Protein AF-A0A8J5N9X8-F1 (afdb_monomer_lite)

Foldseek 3Di:
DVVVVVVVVVVVVCVVVPDPPDDPWDWPDKDWDAQDPQGWIKIWTATPQGKTKIKIWGQDPVRHIDMDIDIWGADPVRDID

Structure (mmCIF, N/CA/C/O backbone):
data_AF-A0A8J5N9X8-F1
#
_entry.id   AF-A0A8J5N9X8-F1
#
loop_
_atom_site.group_PDB
_atom_site.id
_atom_site.type_symbol
_atom_site.label_atom_id
_atom_site.label_alt_id
_atom_site.label_comp_id
_atom_site.label_asym_id
_atom_site.label_entity_id
_atom_site.label_seq_id
_atom_site.pdbx_PDB_ins_code
_atom_site.Cartn_x
_atom_site.Cartn_y
_atom_site.Cartn_z
_atom_site.occupancy
_atom_site.B_iso_or_equiv
_atom_site.auth_seq_id
_atom_site.auth_comp_id
_atom_site.auth_asym_id
_atom_site.auth_atom_id
_atom_site.pdbx_PDB_model_num
ATOM 1 N N . MET A 1 1 ? -16.389 -2.293 51.101 1.00 63.66 1 MET A N 1
ATOM 2 C CA . MET A 1 1 ? -17.440 -2.558 50.088 1.00 63.66 1 MET A CA 1
ATOM 3 C C . MET A 1 1 ? -17.613 -1.370 49.147 1.00 63.66 1 MET A C 1
ATOM 5 O O . MET A 1 1 ? -17.276 -1.508 47.984 1.00 63.66 1 MET A O 1
ATOM 9 N N . LYS A 1 2 ? -18.024 -0.184 49.629 1.00 73.31 2 LYS A N 1
ATOM 10 C CA . LYS A 1 2 ? -18.185 1.020 48.780 1.00 73.31 2 LYS A CA 1
ATOM 11 C C . LYS A 1 2 ? -16.914 1.439 48.025 1.00 73.31 2 LYS A C 1
ATOM 13 O O . LYS A 1 2 ? -16.984 1.776 46.855 1.00 73.31 2 LYS A O 1
ATOM 18 N N . THR A 1 3 ? -15.753 1.361 48.672 1.00 90.06 3 THR A N 1
ATOM 19 C CA . THR A 1 3 ? -14.454 1.697 48.065 1.00 90.06 3 THR A CA 1
ATOM 20 C C . THR A 1 3 ? -14.092 0.793 46.887 1.00 90.06 3 THR A C 1
ATOM 22 O O . THR A 1 3 ? -13.630 1.280 45.863 1.00 90.06 3 THR A O 1
ATOM 25 N N . ALA A 1 4 ? -14.361 -0.509 47.001 1.00 88.25 4 ALA A N 1
ATOM 26 C CA . ALA A 1 4 ? -14.130 -1.471 45.926 1.00 88.25 4 ALA A CA 1
ATOM 27 C C . ALA A 1 4 ? -15.026 -1.192 44.709 1.00 88.25 4 ALA A C 1
ATOM 29 O O . ALA A 1 4 ? -14.566 -1.272 43.577 1.00 88.25 4 ALA A O 1
ATOM 30 N N . VAL A 1 5 ? -16.282 -0.797 44.945 1.00 90.31 5 VAL A N 1
ATOM 31 C CA . VAL A 1 5 ? -17.214 -0.419 43.872 1.00 90.31 5 VAL A CA 1
ATOM 32 C C . VAL A 1 5 ? -16.733 0.841 43.149 1.00 90.31 5 VAL A C 1
ATOM 34 O O . VAL A 1 5 ? -16.728 0.871 41.924 1.00 90.31 5 VAL A O 1
ATOM 37 N N . ILE A 1 6 ? -16.269 1.854 43.885 1.00 93.31 6 ILE A N 1
ATOM 38 C CA . ILE A 1 6 ? -15.736 3.089 43.288 1.00 93.31 6 ILE A CA 1
ATOM 39 C C . ILE A 1 6 ? -14.506 2.787 42.424 1.00 93.31 6 ILE A C 1
ATOM 41 O O . ILE A 1 6 ? -14.428 3.250 41.290 1.00 93.31 6 ILE A O 1
ATOM 45 N N . LEU A 1 7 ? -13.576 1.968 42.924 1.00 92.00 7 LEU A N 1
ATOM 46 C CA . LEU A 1 7 ? -12.388 1.570 42.166 1.00 92.00 7 LEU A CA 1
ATOM 47 C C . LEU A 1 7 ? -12.742 0.789 40.894 1.00 92.00 7 LEU A C 1
ATOM 49 O O . LEU A 1 7 ? -12.146 1.039 39.851 1.00 92.00 7 LEU A O 1
ATOM 53 N N . ALA A 1 8 ? -13.732 -0.104 40.956 1.00 89.00 8 ALA A N 1
ATOM 54 C CA . ALA A 1 8 ? -14.184 -0.854 39.788 1.00 89.00 8 ALA A CA 1
ATOM 55 C C . ALA A 1 8 ? -14.787 0.062 38.709 1.00 89.00 8 ALA A C 1
ATOM 57 O O . ALA A 1 8 ? -14.475 -0.090 37.531 1.00 89.00 8 ALA A O 1
ATOM 58 N N . VAL A 1 9 ? -15.596 1.053 39.099 1.00 88.56 9 VAL A N 1
ATOM 59 C CA . VAL A 1 9 ? -16.185 2.019 38.155 1.00 88.56 9 VAL A CA 1
ATOM 60 C C . VAL A 1 9 ? -15.106 2.882 37.500 1.00 88.56 9 VAL A C 1
ATOM 62 O O . VAL A 1 9 ? -15.132 3.084 36.288 1.00 88.56 9 VAL A O 1
ATOM 65 N N . VAL A 1 10 ? -14.128 3.349 38.281 1.00 90.88 10 VAL A N 1
ATOM 66 C CA . VAL A 1 10 ? -13.000 4.135 37.756 1.00 90.88 10 VAL A CA 1
ATOM 67 C C . VAL A 1 10 ? -12.156 3.305 36.785 1.00 90.88 10 VAL A C 1
ATOM 69 O O . VAL A 1 10 ? -11.785 3.806 35.728 1.00 90.88 10 VAL A O 1
ATOM 72 N N . ALA A 1 11 ? -11.897 2.032 37.092 1.00 88.00 11 ALA A N 1
ATOM 73 C CA . ALA A 1 11 ? -11.147 1.143 36.208 1.00 88.00 11 ALA A CA 1
ATOM 74 C C . ALA A 1 11 ? -11.852 0.925 34.857 1.00 88.00 11 ALA A C 1
ATOM 76 O O . ALA A 1 11 ? -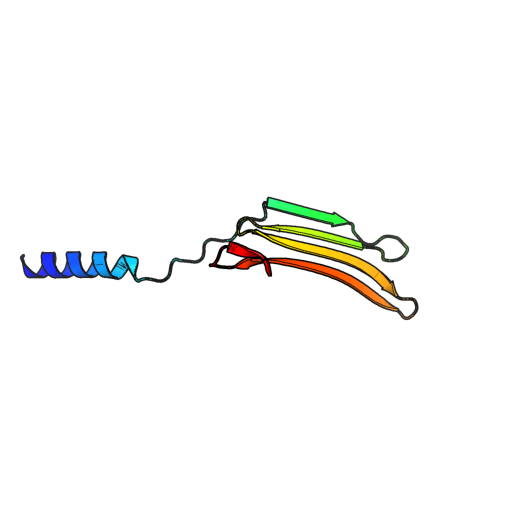11.203 0.996 33.817 1.00 88.00 11 ALA A O 1
ATOM 77 N N . VAL A 1 12 ? -13.175 0.722 34.854 1.00 86.56 12 VAL A N 1
ATOM 78 C CA . VAL A 1 12 ? -13.955 0.560 33.613 1.00 86.56 12 VAL A CA 1
ATOM 79 C C . VAL A 1 12 ? -13.989 1.858 32.801 1.00 86.56 12 VAL A C 1
ATOM 81 O O . VAL A 1 12 ? -13.815 1.819 31.588 1.00 86.56 12 VAL A O 1
ATOM 84 N N . ALA A 1 13 ? -14.139 3.014 33.454 1.00 86.12 13 ALA A N 1
ATOM 85 C CA . ALA A 1 13 ? -14.127 4.312 32.775 1.00 86.12 13 ALA A CA 1
ATOM 86 C C . ALA A 1 13 ? -12.763 4.649 32.142 1.00 86.12 13 ALA A C 1
ATOM 88 O O . ALA A 1 13 ? -12.704 5.326 31.117 1.00 86.12 13 ALA A O 1
ATOM 89 N N . LEU A 1 14 ? -11.666 4.183 32.746 1.00 87.25 14 LEU A N 1
ATOM 90 C CA . LEU A 1 14 ? -10.313 4.365 32.218 1.00 87.25 14 LEU A CA 1
ATOM 91 C C . LEU A 1 14 ? -9.939 3.329 31.152 1.00 87.25 14 LEU A C 1
ATOM 93 O O . LEU A 1 14 ? -9.051 3.601 30.349 1.00 87.25 14 LEU A O 1
ATOM 97 N N . ALA A 1 15 ? -10.608 2.174 31.106 1.00 80.50 15 ALA A N 1
ATOM 98 C CA . ALA A 1 15 ? -10.338 1.143 30.105 1.00 80.50 15 ALA A CA 1
ATOM 99 C C . ALA A 1 15 ? -10.602 1.639 28.672 1.00 80.50 15 ALA A C 1
ATOM 101 O O . ALA A 1 15 ? -9.826 1.333 27.776 1.00 80.50 15 ALA A O 1
ATOM 102 N N . ASP A 1 16 ? -11.620 2.479 28.475 1.00 73.12 16 ASP A N 1
ATOM 103 C CA . ASP A 1 16 ? -11.949 3.107 27.182 1.00 73.12 16 ASP A CA 1
ATOM 104 C C . ASP A 1 16 ? -10.938 4.196 26.757 1.00 73.12 16 ASP A C 1
ATOM 106 O O . ASP A 1 16 ? -10.933 4.675 25.627 1.00 73.12 16 ASP A O 1
ATOM 110 N N . LYS A 1 17 ? -10.052 4.611 27.675 1.00 77.25 17 LYS A N 1
ATOM 111 C CA . LYS A 1 17 ? -8.939 5.536 27.400 1.00 77.25 17 LYS A CA 1
ATOM 112 C C . LYS A 1 17 ? -7.631 4.820 27.084 1.00 77.25 17 LYS A C 1
ATOM 114 O O . LYS A 1 17 ? -6.650 5.486 26.752 1.00 77.25 17 LYS A O 1
ATOM 119 N N . LEU A 1 18 ? -7.588 3.495 27.211 1.00 76.88 18 LEU A N 1
ATOM 120 C CA . LEU A 1 18 ? -6.435 2.724 26.773 1.00 76.88 18 LEU A CA 1
ATOM 121 C C . LEU A 1 18 ? -6.395 2.751 25.246 1.00 76.88 18 LEU A C 1
ATOM 123 O O . LEU A 1 18 ? -7.417 2.559 24.591 1.00 76.88 18 LEU A O 1
ATOM 127 N N . ALA A 1 19 ? -5.212 3.008 24.686 1.00 69.88 19 ALA A N 1
ATOM 128 C CA . ALA A 1 19 ? -5.022 2.932 23.246 1.00 69.88 19 ALA A CA 1
ATOM 129 C C . ALA A 1 19 ? -5.482 1.543 22.764 1.00 69.88 19 ALA A C 1
ATOM 131 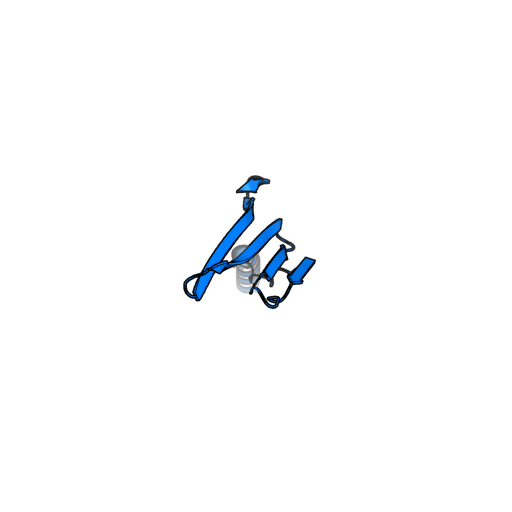O O . ALA A 1 19 ? -5.054 0.541 23.355 1.00 69.88 19 ALA A O 1
ATOM 132 N N . PRO A 1 20 ? -6.340 1.457 21.732 1.00 70.56 20 PRO A N 1
ATOM 133 C CA . PRO A 1 20 ? -6.707 0.178 21.153 1.00 70.56 20 PRO A CA 1
ATOM 134 C C . PRO A 1 20 ? -5.433 -0.573 20.780 1.00 70.56 20 PRO A C 1
ATOM 136 O O . PRO A 1 20 ? -4.513 0.009 20.201 1.00 70.56 20 PRO A O 1
ATOM 139 N N . VAL A 1 21 ? -5.367 -1.863 21.109 1.00 73.69 21 VAL A N 1
ATOM 140 C CA . VAL A 1 21 ? -4.329 -2.724 20.540 1.00 73.69 21 VAL A CA 1
ATOM 141 C C . VAL A 1 21 ? -4.518 -2.658 19.023 1.00 73.69 21 VAL A C 1
ATOM 143 O O . VAL A 1 21 ? -5.616 -2.990 18.569 1.00 73.69 21 VAL A O 1
ATOM 146 N N . PRO A 1 22 ? -3.518 -2.206 18.240 1.00 70.38 22 PRO A N 1
ATOM 147 C CA . PRO A 1 22 ? -3.666 -2.133 16.797 1.00 70.38 22 PRO A CA 1
ATOM 148 C C . PRO A 1 22 ? -3.945 -3.541 16.283 1.00 70.38 22 PRO A C 1
ATOM 150 O O . PRO A 1 22 ? -3.101 -4.432 16.403 1.00 70.38 22 PRO A O 1
ATOM 153 N N . LEU A 1 23 ? -5.153 -3.761 15.770 1.00 78.12 23 LEU A N 1
ATOM 154 C CA . LEU A 1 23 ? -5.455 -5.000 15.077 1.00 78.12 23 LEU A CA 1
ATOM 155 C C . LEU A 1 23 ? -4.628 -5.024 13.784 1.00 78.12 23 LEU A C 1
ATOM 157 O O . LEU A 1 23 ? -4.449 -3.974 13.160 1.00 78.12 23 LEU A O 1
ATOM 161 N N . PRO A 1 24 ? -4.098 -6.189 13.376 1.00 83.69 24 PRO A N 1
ATOM 162 C CA . PRO A 1 24 ? -3.464 -6.316 12.074 1.00 83.69 24 PRO A CA 1
ATOM 163 C C . PRO A 1 24 ? -4.451 -5.890 10.985 1.00 83.69 24 PRO A C 1
ATOM 165 O O . PRO A 1 24 ? -5.564 -6.406 10.934 1.00 83.69 24 PRO A O 1
ATOM 168 N N . VAL A 1 25 ? -4.046 -4.959 10.122 1.00 87.56 25 VAL A N 1
ATOM 169 C CA . VAL A 1 25 ? -4.856 -4.558 8.967 1.00 87.56 25 VAL A CA 1
ATOM 170 C C . VAL A 1 25 ? -4.802 -5.682 7.937 1.00 87.56 25 VAL A C 1
ATOM 172 O O . VAL A 1 25 ? -3.714 -6.074 7.503 1.00 87.56 25 VAL A O 1
ATOM 175 N N . ALA A 1 26 ? -5.960 -6.214 7.549 1.00 91.38 26 ALA A N 1
ATOM 176 C CA . ALA A 1 26 ? -6.024 -7.277 6.557 1.00 91.38 26 ALA A CA 1
ATOM 177 C C . ALA A 1 26 ? -5.695 -6.751 5.149 1.00 91.38 26 ALA A C 1
ATOM 179 O O . ALA A 1 26 ? -6.100 -5.654 4.770 1.00 91.38 26 ALA A O 1
ATOM 180 N N . ILE A 1 27 ? -4.994 -7.560 4.351 1.00 93.31 27 ILE A N 1
ATOM 181 C CA . ILE A 1 27 ? -4.819 -7.315 2.916 1.00 93.31 27 ILE A CA 1
ATOM 182 C C . ILE A 1 27 ? -6.008 -7.942 2.186 1.00 93.31 27 ILE A C 1
ATOM 184 O O . ILE A 1 27 ? -6.199 -9.157 2.239 1.00 93.31 27 ILE A O 1
ATOM 188 N N . LEU A 1 28 ? -6.810 -7.110 1.523 1.00 94.44 28 LEU A N 1
ATOM 189 C CA . LEU A 1 28 ? -7.995 -7.524 0.770 1.00 94.44 28 LEU A CA 1
ATOM 190 C C . LEU A 1 28 ? -7.628 -8.036 -0.623 1.00 94.44 28 LEU A C 1
ATOM 192 O O . LEU A 1 28 ? -8.214 -9.002 -1.114 1.00 94.44 28 LEU A O 1
ATOM 196 N N . ARG A 1 29 ? -6.641 -7.396 -1.257 1.00 92.81 29 ARG A N 1
ATOM 197 C CA . ARG A 1 29 ? -6.122 -7.781 -2.571 1.00 92.81 29 ARG A CA 1
ATOM 198 C C . ARG A 1 29 ? -4.610 -7.690 -2.568 1.00 92.81 29 ARG A C 1
ATOM 200 O O . ARG A 1 29 ? -4.048 -6.741 -2.038 1.00 92.81 29 ARG A O 1
ATOM 207 N N . SER A 1 30 ? -3.959 -8.659 -3.193 1.00 95.12 30 SER A N 1
ATOM 208 C CA . SER A 1 30 ? -2.530 -8.626 -3.470 1.00 95.12 30 SER A CA 1
ATOM 209 C C . SER A 1 30 ? -2.303 -9.284 -4.820 1.00 95.12 30 SER A C 1
ATOM 211 O O . SER A 1 30 ? -2.739 -10.417 -5.041 1.00 95.12 30 SER A O 1
ATOM 213 N N . GLN A 1 31 ? -1.671 -8.561 -5.734 1.00 95.06 31 GLN A N 1
ATOM 214 C CA . GLN A 1 31 ? -1.186 -9.104 -6.989 1.00 95.06 31 GLN A CA 1
ATOM 215 C C . GLN A 1 31 ? 0.278 -8.721 -7.155 1.00 95.06 31 GLN A C 1
ATOM 217 O O . GLN A 1 31 ? 0.738 -7.647 -6.761 1.00 95.06 31 GLN A O 1
ATOM 222 N N . GLN A 1 32 ? 1.033 -9.652 -7.714 1.00 93.62 32 GLN A N 1
ATOM 223 C CA . GLN A 1 32 ? 2.444 -9.475 -7.973 1.00 93.62 32 GLN A CA 1
ATOM 224 C C . GLN A 1 32 ? 2.783 -10.199 -9.264 1.00 93.62 32 GLN A C 1
ATOM 226 O O . GLN A 1 32 ? 2.480 -11.383 -9.426 1.00 93.62 32 GLN A O 1
ATOM 231 N N . VAL A 1 33 ? 3.432 -9.481 -10.169 1.00 94.75 33 VAL A N 1
ATOM 232 C CA . VAL A 1 33 ? 4.041 -10.036 -11.369 1.00 94.75 33 VAL A CA 1
ATOM 233 C C . VAL A 1 33 ? 5.542 -10.052 -11.135 1.00 94.75 33 VAL A C 1
ATOM 235 O O . VAL A 1 33 ? 6.170 -9.010 -10.935 1.00 94.75 33 VAL A O 1
ATOM 238 N N . ASN A 1 34 ? 6.108 -11.257 -11.117 1.00 90.56 34 ASN A N 1
ATOM 239 C CA . ASN A 1 34 ? 7.543 -11.445 -10.951 1.00 90.56 34 ASN A CA 1
ATOM 240 C C . ASN A 1 34 ? 8.315 -10.923 -12.175 1.00 90.56 34 ASN A C 1
ATOM 242 O O . ASN A 1 34 ? 7.755 -10.930 -13.272 1.00 90.56 34 ASN A O 1
ATOM 246 N N . PRO A 1 35 ? 9.587 -10.517 -11.999 1.00 91.38 35 PRO A N 1
ATOM 247 C CA . PRO A 1 35 ? 10.429 -10.043 -13.091 1.00 91.38 35 PRO A CA 1
ATOM 248 C C . PRO A 1 35 ? 10.494 -11.024 -14.265 1.00 91.38 35 PRO A C 1
ATOM 250 O O . PRO A 1 35 ? 10.763 -12.210 -14.061 1.00 91.38 35 PRO A O 1
ATOM 253 N N . ASP A 1 36 ? 10.279 -10.522 -15.480 1.00 88.94 36 ASP A N 1
ATOM 254 C CA . ASP A 1 36 ? 10.529 -11.263 -16.720 1.00 88.94 36 ASP A CA 1
ATOM 255 C C . ASP A 1 36 ? 12.018 -11.230 -17.134 1.00 88.94 36 ASP A C 1
ATOM 257 O O . ASP A 1 36 ? 12.882 -10.755 -16.393 1.00 88.94 36 ASP A O 1
ATOM 261 N N . GLU A 1 37 ? 12.338 -11.736 -18.332 1.00 86.88 37 GLU A N 1
ATOM 262 C CA . GLU A 1 37 ? 13.707 -11.752 -18.883 1.00 86.88 37 GLU A CA 1
ATOM 263 C C . GLU A 1 37 ? 14.321 -10.349 -19.049 1.00 86.88 37 GLU A C 1
ATOM 265 O O . GLU A 1 37 ? 15.544 -10.212 -19.102 1.00 86.88 37 GLU A O 1
ATOM 270 N N . PHE A 1 38 ? 13.491 -9.304 -19.092 1.00 84.19 38 PHE A N 1
ATOM 271 C CA . PHE A 1 38 ? 13.897 -7.899 -19.165 1.00 84.19 38 PHE A CA 1
ATOM 272 C C . PHE A 1 38 ? 13.796 -7.193 -17.799 1.00 84.19 38 PHE A C 1
ATOM 274 O O . PHE A 1 38 ? 13.978 -5.976 -17.691 1.00 84.19 38 PHE A O 1
ATOM 281 N N . GLY A 1 39 ? 13.509 -7.949 -16.737 1.00 85.75 39 GLY A N 1
ATOM 282 C CA . GLY A 1 39 ? 13.370 -7.458 -15.375 1.00 85.75 39 GLY A CA 1
ATOM 283 C C . GLY A 1 39 ? 12.083 -6.670 -15.122 1.00 85.75 39 GLY A C 1
ATOM 284 O O . GLY A 1 39 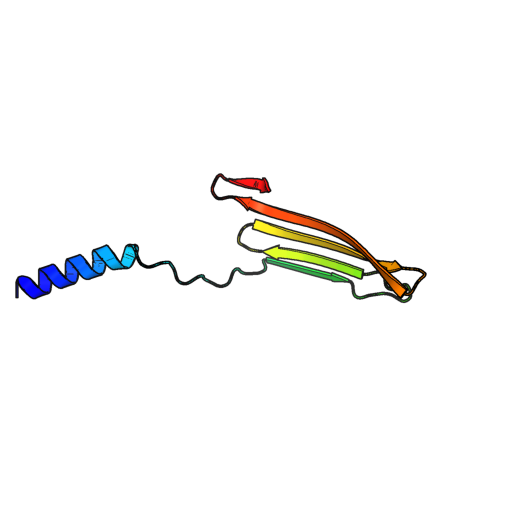? 12.006 -5.986 -14.096 1.00 85.75 39 GLY A O 1
ATOM 285 N N . ALA A 1 40 ? 11.097 -6.718 -16.026 1.00 91.06 40 ALA A N 1
ATOM 286 C CA . ALA A 1 40 ? 9.820 -6.030 -15.865 1.00 91.06 40 ALA A CA 1
ATOM 287 C C . ALA A 1 40 ? 8.965 -6.720 -14.797 1.00 91.06 40 ALA A C 1
ATOM 289 O O . ALA A 1 40 ? 8.724 -7.921 -14.868 1.00 91.06 40 ALA A O 1
ATOM 290 N N . HIS A 1 41 ? 8.523 -5.963 -13.797 1.00 92.38 41 HIS A N 1
ATOM 291 C CA . HIS A 1 41 ? 7.790 -6.465 -12.640 1.00 92.38 41 HIS A CA 1
ATOM 292 C C . HIS A 1 41 ? 6.749 -5.452 -12.165 1.00 92.38 41 HIS A C 1
ATOM 294 O O . HIS A 1 41 ? 6.852 -4.249 -12.424 1.00 92.38 41 HIS A O 1
ATOM 300 N N . SER A 1 42 ? 5.752 -5.933 -11.431 1.00 93.75 42 SER A N 1
ATOM 301 C CA . SER A 1 42 ? 4.756 -5.075 -10.794 1.00 93.75 42 SER A CA 1
ATOM 302 C C . SER A 1 42 ? 4.229 -5.695 -9.513 1.00 93.75 42 SER A C 1
ATOM 304 O O . SER A 1 42 ? 4.243 -6.914 -9.341 1.00 93.75 42 SER A O 1
ATOM 306 N N . SER A 1 43 ? 3.730 -4.860 -8.613 1.00 94.19 43 SER A N 1
ATOM 307 C CA . SER A 1 43 ? 2.911 -5.322 -7.503 1.00 94.19 43 SER A CA 1
ATOM 308 C C . SER A 1 43 ? 1.880 -4.276 -7.128 1.00 94.19 43 SER A C 1
ATOM 310 O O . SER A 1 43 ? 2.166 -3.078 -7.114 1.00 94.19 43 SER A O 1
ATOM 312 N N . ASP A 1 44 ? 0.690 -4.757 -6.803 1.00 95.75 44 ASP A N 1
ATOM 313 C CA . ASP A 1 44 ? -0.380 -3.977 -6.217 1.00 95.75 44 ASP A CA 1
ATOM 314 C C . ASP A 1 44 ? -0.962 -4.688 -4.998 1.00 95.75 44 ASP A C 1
ATOM 316 O O . ASP A 1 44 ? -1.075 -5.916 -4.953 1.00 95.75 44 ASP A O 1
ATOM 320 N N . PHE A 1 45 ? -1.335 -3.909 -3.988 1.00 95.69 45 PHE A N 1
ATOM 321 C CA . PHE A 1 45 ? -2.124 -4.410 -2.878 1.00 95.69 45 PHE A CA 1
ATOM 322 C C . PHE A 1 45 ? -3.133 -3.376 -2.393 1.00 95.69 45 PHE A C 1
ATOM 324 O O . PHE A 1 45 ? -2.946 -2.166 -2.521 1.00 95.69 45 PHE A O 1
ATOM 331 N N . GLU A 1 46 ? -4.203 -3.890 -1.805 1.00 95.00 46 GLU A N 1
ATOM 332 C CA . GLU A 1 46 ? -5.260 -3.121 -1.170 1.00 95.00 46 GLU A CA 1
ATOM 333 C C . GLU A 1 46 ? -5.482 -3.673 0.234 1.00 95.00 46 GLU A C 1
ATOM 335 O O . GLU A 1 46 ? -5.611 -4.887 0.415 1.00 95.00 46 GLU A O 1
ATOM 340 N N . ALA A 1 47 ? -5.499 -2.789 1.224 1.00 93.31 47 ALA A N 1
ATOM 341 C CA . ALA A 1 47 ? -5.700 -3.132 2.621 1.00 93.31 47 ALA A CA 1
ATOM 342 C C . ALA A 1 47 ? -7.073 -2.658 3.117 1.00 93.31 47 ALA A C 1
ATOM 344 O O . ALA A 1 47 ? -7.651 -1.707 2.596 1.00 93.31 47 ALA A O 1
ATOM 345 N N . GLU A 1 48 ? -7.582 -3.311 4.159 1.00 91.12 48 GLU A N 1
ATOM 346 C CA . GLU A 1 48 ? -8.911 -3.071 4.738 1.00 91.12 48 GLU A CA 1
ATOM 347 C C . GLU A 1 48 ? -9.140 -1.620 5.174 1.00 91.12 48 GLU A C 1
ATOM 349 O O . GLU A 1 48 ? -10.249 -1.102 5.084 1.00 91.12 48 GLU A O 1
ATOM 354 N N . ASN A 1 49 ? -8.086 -0.938 5.608 1.00 88.00 49 ASN A N 1
ATOM 355 C CA . ASN A 1 49 ? -8.146 0.459 6.029 1.00 88.00 49 ASN A CA 1
ATOM 356 C C . ASN A 1 49 ? -8.127 1.459 4.855 1.00 88.00 49 ASN A C 1
ATOM 358 O O . ASN A 1 49 ? -7.913 2.651 5.071 1.00 88.00 49 ASN A O 1
ATOM 362 N N . GLY A 1 50 ? -8.315 0.989 3.619 1.00 88.62 50 GLY A N 1
ATOM 363 C CA . GLY A 1 50 ? -8.366 1.828 2.426 1.00 88.62 50 GLY A CA 1
ATOM 364 C C . GLY A 1 50 ? -7.001 2.223 1.867 1.00 88.62 50 GLY A C 1
ATOM 365 O O . GLY A 1 50 ? -6.953 3.068 0.974 1.00 88.62 50 GLY A O 1
ATOM 366 N N . ILE A 1 51 ? -5.900 1.634 2.354 1.00 92.62 51 ILE A N 1
ATOM 367 C CA . ILE A 1 51 ? -4.593 1.789 1.704 1.00 92.62 51 ILE A CA 1
ATOM 368 C C . ILE A 1 51 ? -4.627 1.055 0.366 1.00 92.62 51 ILE A C 1
ATOM 370 O O . ILE A 1 51 ? -4.880 -0.149 0.318 1.00 92.62 51 ILE A O 1
ATOM 374 N N . GLN A 1 52 ? -4.302 1.771 -0.703 1.00 95.06 52 GLN A N 1
ATOM 375 C CA . GLN A 1 52 ? -4.034 1.207 -2.017 1.00 95.06 52 GLN A CA 1
ATOM 376 C C . GLN A 1 52 ? -2.601 1.527 -2.408 1.00 95.06 52 GLN A C 1
ATOM 378 O O . GLN A 1 52 ? -2.142 2.662 -2.304 1.00 95.06 52 GLN A O 1
ATOM 383 N N . PHE A 1 53 ? -1.885 0.519 -2.876 1.00 94.69 53 PHE A N 1
ATOM 384 C CA . PHE A 1 53 ? -0.505 0.654 -3.303 1.00 94.69 53 PHE A CA 1
ATOM 385 C C . PHE A 1 53 ? -0.325 -0.067 -4.624 1.00 94.69 53 PHE A C 1
ATOM 387 O O . PHE A 1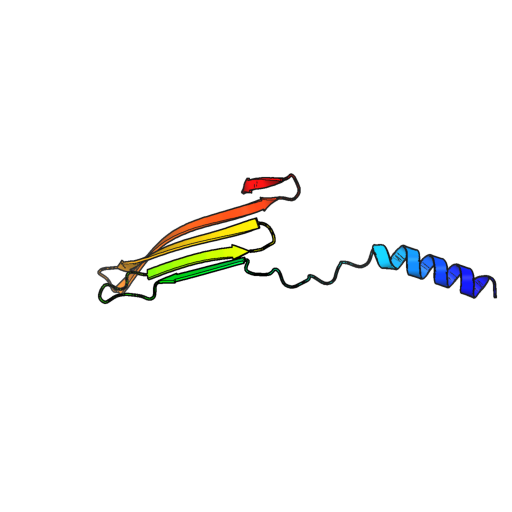 53 ? -0.768 -1.203 -4.770 1.00 94.69 53 PHE A O 1
ATOM 394 N N . GLN A 1 54 ? 0.333 0.581 -5.577 1.00 95.00 54 GLN A N 1
ATOM 395 C CA . GLN A 1 54 ? 0.706 -0.035 -6.840 1.00 95.00 54 GLN A CA 1
ATOM 396 C C . GLN A 1 54 ? 2.061 0.483 -7.300 1.00 95.00 54 GLN A C 1
ATOM 398 O O . GLN A 1 54 ? 2.337 1.684 -7.253 1.00 95.00 54 GLN A O 1
ATOM 403 N N . PHE A 1 55 ? 2.897 -0.413 -7.802 1.00 93.50 55 PHE A N 1
ATOM 404 C CA . PHE A 1 55 ? 4.098 -0.043 -8.527 1.00 93.50 55 PHE A CA 1
ATOM 405 C C . PHE A 1 55 ? 4.355 -0.996 -9.681 1.00 93.50 55 PHE A C 1
ATOM 407 O O . PHE A 1 55 ? 3.973 -2.166 -9.672 1.00 93.50 55 PHE A O 1
ATOM 414 N N . SER A 1 56 ? 5.041 -0.468 -10.679 1.00 92.81 56 SER A N 1
ATOM 415 C CA . SER A 1 56 ? 5.565 -1.214 -11.806 1.00 92.81 56 SER A CA 1
ATOM 416 C C . SER A 1 56 ? 6.947 -0.686 -12.138 1.00 92.81 56 SER A C 1
ATOM 418 O O . SER A 1 56 ? 7.259 0.486 -11.910 1.00 92.81 56 SER A O 1
ATOM 420 N N . GLY A 1 57 ? 7.795 -1.552 -12.656 1.00 92.75 57 GLY A N 1
ATOM 421 C CA . GLY A 1 57 ? 9.143 -1.169 -13.002 1.00 92.75 57 GLY A CA 1
ATOM 422 C C . GLY A 1 57 ? 9.818 -2.190 -13.883 1.00 92.75 57 GLY A C 1
ATOM 423 O O . GLY A 1 57 ? 9.280 -3.260 -14.154 1.00 92.75 57 GLY A O 1
ATOM 424 N N . SER A 1 58 ? 11.013 -1.846 -14.334 1.00 91.81 58 SER A N 1
ATOM 425 C CA . SER A 1 58 ? 11.869 -2.747 -15.091 1.00 91.81 58 SER A CA 1
ATOM 426 C C . SER A 1 58 ? 13.334 -2.493 -14.776 1.00 91.81 58 SER A C 1
ATOM 428 O O . SER A 1 58 ? 13.708 -1.436 -14.252 1.00 91.81 58 SER A O 1
ATOM 430 N N . GLN A 1 59 ? 14.187 -3.452 -15.125 1.00 88.06 59 GLN A N 1
ATOM 431 C CA . GLN A 1 59 ? 15.624 -3.254 -15.020 1.00 88.06 59 GLN A CA 1
ATOM 432 C C . GLN A 1 59 ? 16.072 -2.156 -16.000 1.00 88.06 59 GLN A C 1
ATOM 434 O O . GLN A 1 59 ? 15.676 -2.123 -17.166 1.00 88.06 59 GLN A O 1
ATOM 439 N N . GLY A 1 60 ? 16.873 -1.214 -15.511 1.00 83.38 60 GLY A N 1
ATOM 440 C CA . GLY A 1 60 ? 17.485 -0.154 -16.302 1.00 83.38 60 GLY A CA 1
ATOM 441 C C . GLY A 1 60 ? 18.734 -0.647 -17.035 1.00 83.38 60 GLY A C 1
ATOM 442 O O . GLY A 1 60 ? 19.435 -1.543 -16.567 1.00 83.38 60 GLY A O 1
ATOM 443 N N . ALA A 1 61 ? 19.063 -0.009 -18.161 1.00 78.00 61 ALA A N 1
ATOM 444 C CA . ALA A 1 61 ? 20.156 -0.419 -19.054 1.00 78.00 61 ALA A CA 1
ATOM 445 C C . ALA A 1 61 ? 21.557 -0.467 -18.400 1.00 78.00 61 ALA A C 1
ATOM 447 O O . ALA A 1 61 ? 22.450 -1.138 -18.906 1.00 78.00 61 ALA A O 1
ATOM 448 N N . THR A 1 62 ? 21.763 0.228 -17.280 1.00 84.06 62 THR A N 1
ATOM 449 C CA . THR A 1 62 ? 23.022 0.251 -16.513 1.00 84.06 62 THR A CA 1
ATOM 450 C C . THR A 1 62 ? 22.999 -0.652 -15.273 1.00 84.06 62 THR A C 1
ATOM 452 O O . THR A 1 62 ? 23.868 -0.534 -14.412 1.00 84.06 62 THR A O 1
ATOM 455 N N . GLY A 1 63 ? 22.010 -1.546 -15.158 1.00 76.19 63 GLY A N 1
ATOM 456 C CA . GLY A 1 63 ? 21.852 -2.459 -14.020 1.00 76.19 63 GLY A CA 1
ATOM 457 C C . GLY A 1 63 ? 21.075 -1.880 -12.829 1.00 76.19 63 GLY A C 1
ATOM 458 O O . GLY A 1 63 ? 20.963 -2.550 -11.807 1.00 76.19 63 GLY A O 1
ATOM 459 N N . GLY A 1 64 ? 20.533 -0.661 -12.950 1.00 78.19 64 GLY A N 1
ATOM 460 C CA . GLY A 1 64 ? 19.607 -0.066 -11.975 1.00 78.19 64 GLY A CA 1
ATOM 461 C C . GLY A 1 64 ? 18.165 -0.571 -12.125 1.00 78.19 64 GLY A C 1
ATOM 462 O O . GLY A 1 64 ? 17.890 -1.433 -12.954 1.00 78.19 64 GLY A O 1
ATOM 463 N N . SER A 1 65 ? 17.229 -0.010 -11.356 1.00 79.62 65 SER A N 1
ATOM 464 C CA . SER A 1 65 ? 15.787 -0.270 -11.494 1.00 79.62 65 SER A CA 1
ATOM 465 C C . SER A 1 65 ? 15.052 1.036 -11.775 1.00 79.62 65 SER A C 1
ATOM 467 O O . SER A 1 65 ? 15.250 2.019 -11.059 1.00 79.62 65 SER A O 1
ATOM 469 N N . ASN A 1 66 ? 14.213 1.044 -12.809 1.00 86.88 66 ASN A N 1
ATOM 470 C CA . ASN A 1 66 ? 13.282 2.134 -13.076 1.00 86.88 66 ASN A CA 1
ATOM 471 C C . ASN A 1 66 ? 11.927 1.726 -12.512 1.00 86.88 66 ASN A C 1
ATOM 473 O O . ASN A 1 66 ? 11.336 0.768 -13.002 1.00 86.88 66 ASN A O 1
ATOM 477 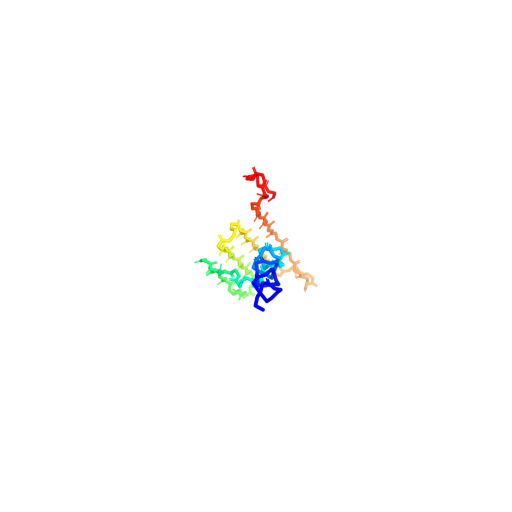N N . MET A 1 67 ? 11.438 2.441 -11.501 1.00 89.50 67 MET A N 1
ATOM 478 C CA . MET A 1 67 ? 10.148 2.159 -10.871 1.00 89.50 67 MET A CA 1
ATOM 479 C C . MET A 1 67 ? 9.244 3.383 -10.936 1.00 89.50 67 MET A C 1
ATOM 481 O O . MET A 1 67 ? 9.692 4.512 -10.729 1.00 89.50 67 MET A O 1
ATOM 485 N N . ILE A 1 68 ? 7.963 3.140 -11.178 1.00 93.44 68 ILE A N 1
ATOM 486 C CA . ILE A 1 68 ? 6.888 4.117 -11.058 1.00 93.44 68 ILE A CA 1
ATOM 487 C C . ILE A 1 68 ? 5.749 3.487 -10.270 1.00 93.44 68 ILE A C 1
ATOM 489 O O . ILE A 1 68 ? 5.428 2.311 -10.434 1.00 93.44 68 ILE A O 1
ATOM 493 N N . GLY A 1 69 ? 5.127 4.267 -9.404 1.00 92.81 69 GLY A N 1
ATOM 494 C CA . GLY A 1 69 ? 4.025 3.785 -8.601 1.00 92.81 69 GLY A CA 1
ATOM 495 C C . GLY A 1 69 ? 3.210 4.920 -8.029 1.00 92.81 69 GLY A C 1
ATOM 496 O O . GLY A 1 69 ? 3.586 6.091 -8.109 1.00 92.81 69 GLY A O 1
ATOM 497 N N . SER A 1 70 ? 2.089 4.540 -7.447 1.00 93.25 70 SER A N 1
ATOM 498 C CA . SER A 1 70 ? 1.235 5.424 -6.681 1.00 93.25 70 SER A CA 1
ATOM 499 C C . SER A 1 70 ? 0.781 4.701 -5.432 1.00 93.25 70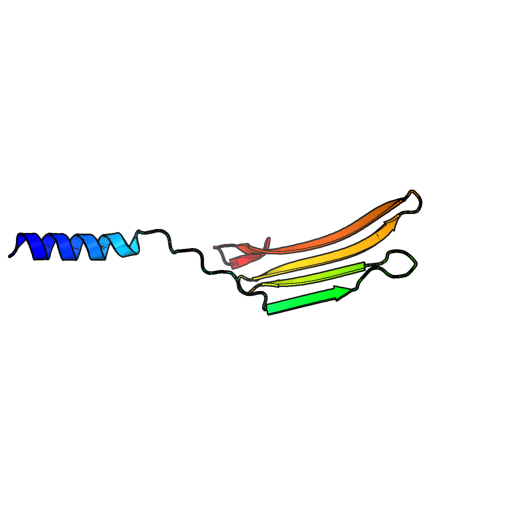 SER A C 1
ATOM 501 O O . SER A 1 70 ? 0.645 3.476 -5.398 1.00 93.25 70 SER A O 1
ATOM 503 N N . TRP A 1 71 ? 0.514 5.485 -4.412 1.00 92.69 71 TRP A N 1
ATOM 504 C CA . TRP A 1 71 ? -0.058 5.018 -3.174 1.00 92.69 71 TRP A CA 1
ATOM 505 C C . TRP A 1 71 ? -1.159 5.993 -2.798 1.00 92.69 71 TRP A C 1
ATOM 507 O O . TRP A 1 71 ? -1.076 7.171 -3.149 1.00 92.69 71 TRP A O 1
ATOM 517 N N . SER A 1 72 ? -2.191 5.486 -2.147 1.00 94.25 72 SER A N 1
ATOM 518 C CA . SER A 1 72 ? -3.221 6.317 -1.559 1.00 94.25 72 SER A CA 1
ATOM 519 C C . SER A 1 72 ? -3.762 5.699 -0.285 1.00 94.25 72 SER A C 1
ATOM 521 O O . SER A 1 72 ? -3.669 4.487 -0.073 1.00 94.25 72 SER A O 1
ATOM 523 N N . TYR A 1 73 ? -4.298 6.539 0.590 1.00 91.56 73 TYR A N 1
ATOM 524 C CA . TYR A 1 73 ? -4.935 6.099 1.828 1.00 91.56 73 TYR A CA 1
ATOM 525 C C . TYR A 1 73 ? -6.029 7.072 2.253 1.00 91.56 73 TYR A C 1
ATOM 527 O O . TYR A 1 73 ? -6.014 8.252 1.896 1.00 91.56 73 TYR A O 1
ATOM 535 N N . LEU A 1 74 ? -6.983 6.563 3.030 1.00 91.12 74 LEU A N 1
ATOM 536 C CA . LEU A 1 74 ? -8.027 7.377 3.637 1.00 91.12 74 LEU A CA 1
ATOM 537 C C . LEU A 1 74 ? -7.500 8.069 4.895 1.00 91.12 74 LEU A C 1
ATOM 539 O O . LEU A 1 74 ? -6.922 7.434 5.779 1.00 91.12 74 LEU A O 1
ATOM 543 N N . GLN A 1 75 ? -7.727 9.374 4.973 1.00 89.19 75 GLN A N 1
ATOM 544 C CA . GLN A 1 75 ? -7.470 10.185 6.156 1.00 89.19 75 GLN A CA 1
ATOM 545 C C . GLN A 1 75 ? -8.659 10.122 7.126 1.00 89.19 75 GLN A C 1
ATOM 547 O O . GLN A 1 75 ? -9.758 9.698 6.766 1.00 89.19 75 GLN A O 1
ATOM 552 N N . GLU A 1 76 ? -8.457 10.573 8.367 1.00 83.50 76 GLU A N 1
ATOM 553 C CA . GLU A 1 76 ? -9.510 10.586 9.397 1.00 83.50 76 GLU A CA 1
ATOM 554 C C . GLU A 1 76 ? -10.730 11.439 9.006 1.00 83.50 76 GLU A C 1
ATOM 556 O O . GLU A 1 76 ? -11.841 11.176 9.464 1.00 83.50 76 GLU A O 1
ATOM 561 N N . ASP A 1 77 ? -10.544 12.438 8.138 1.00 89.69 77 ASP A N 1
ATOM 562 C CA . ASP A 1 77 ? -11.610 13.296 7.609 1.00 89.69 77 ASP A CA 1
ATOM 563 C C . ASP A 1 77 ? -12.330 12.704 6.379 1.00 89.69 77 ASP A C 1
ATOM 565 O O . ASP A 1 77 ? -13.243 13.326 5.831 1.00 89.69 77 ASP A O 1
ATOM 569 N N . GLY A 1 78 ? -11.936 11.499 5.952 1.00 83.62 78 GLY A N 1
ATOM 570 C CA . GLY A 1 78 ? -12.474 10.804 4.784 1.00 83.62 78 GLY A CA 1
ATOM 571 C C . GLY A 1 78 ? -11.888 11.253 3.442 1.00 83.62 78 GLY A C 1
ATOM 572 O O . GLY A 1 78 ? -12.303 10.733 2.404 1.00 83.62 78 GLY A O 1
ATOM 573 N N . SER A 1 79 ? -10.940 12.193 3.427 1.00 90.69 79 SER A N 1
ATOM 574 C CA . SER A 1 79 ? -10.217 12.570 2.210 1.00 90.69 79 SER A CA 1
ATOM 575 C C . SER A 1 79 ? -9.142 11.539 1.842 1.00 90.69 79 SER A C 1
ATOM 577 O O . SER A 1 79 ? -8.723 10.725 2.665 1.00 90.69 79 SER A O 1
ATOM 579 N N . VAL A 1 80 ? -8.702 11.556 0.580 1.00 90.56 80 VAL A N 1
ATOM 580 C CA . VAL A 1 80 ? -7.657 10.660 0.061 1.00 90.56 80 VAL A CA 1
ATOM 581 C C . VAL A 1 80 ? -6.364 11.450 -0.102 1.00 90.56 80 VAL A C 1
ATOM 583 O O . VAL A 1 80 ? -6.379 12.521 -0.714 1.00 90.56 80 VAL A O 1
ATOM 586 N N . ALA A 1 81 ? -5.275 10.923 0.452 1.00 84.81 81 ALA A N 1
ATOM 587 C CA . ALA A 1 81 ? -3.912 11.413 0.241 1.00 84.81 81 ALA A CA 1
ATOM 588 C C . ALA A 1 81 ? -3.146 10.509 -0.725 1.00 84.81 81 ALA A C 1
ATOM 590 O O . ALA A 1 81 ? -3.502 9.309 -0.792 1.00 84.81 81 ALA A O 1
#

Sequence (81 aa):
MKTAVILAVVAVALADKLAPVPLPVAILRSQQVNPDEFGAHSSDFEAENGIQFQFSGSQGATGGSNMIGSWSYLQEDGSVA

pLDDT: mean 87.65, std 7.21, range [63.66, 95.75]

Organism: Homarus americanus (NCBI:txid6706)

Radius of gyration: 23.23 Å; chains: 1; bounding box: 41×25×69 Å

Secondary structure (DSSP, 8-state):
-HHHHHHHHHHHHHHTTSPPP-PPPPEEEEEEE---TT--EEEEEEETTS-EEEEEEEE-TTS-EEEEEEEE-B-TTS-B-